Protein AF-A0A7T8JVV4-F1 (afdb_monomer)

Nearest PDB structures (foldseek):
  1k6y-assembly1_B  TM=7.871E-01  e=4.321E-02  Human immunodeficiency virus 1
  3f9k-assembly1_A  TM=6.037E-01  e=1.661E-02  Human immunodeficiency virus type 2 (ISOLATE ROD)
  8fnh-assembly1_G  TM=6.162E-01  e=2.766E-02  Homo sapiens
  6put-assembly1_A-2  TM=5.408E-01  e=2.766E-02  Saccharolobus solfataricus P2
  6puw-assembly1_A-2  TM=5.361E-01  e=4.054E-02  Saccharolobus solfataricus P2

InterPro domains:
  IPR036397 Ribonuclease H superfamily [G3DSA:3.30.420.10] (10-76)

Solvent-accessible surface area (backbone atoms only — not comparable to full-atom values): 4627 Å² total; per-residue (Å²): 131,85,75,71,99,58,80,82,82,76,59,90,50,76,53,36,30,34,39,58,51,77,48,75,58,95,90,41,37,32,41,41,37,33,25,74,62,76,66,50,70,49,80,40,84,35,57,86,94,35,82,61,38,62,71,62,27,50,52,55,50,50,53,53,49,33,73,75,74,43,80,47,84,39,78,83

Foldseek 3Di:
DDDPPDDPDDDPDWQQAKEWDWDDDPNWIWIWIATPHPRDIDIDTDDPPDPCPPDNVVVVVQVVVCVVPNDHNYYD

Radius of gyration: 14.18 Å; Cα contacts (8 Å, |Δi|>4): 107; chains: 1; bounding box: 32×36×33 Å

Mean predicted aligned error: 5.91 Å

Organism: Caligus rogercresseyi (NCBI:txid217165)

pLDDT: mean 87.72, std 8.52, range [67.12, 96.12]

Structure (mmCIF, N/CA/C/O backbone):
data_AF-A0A7T8JVV4-F1
#
_entry.id   AF-A0A7T8JVV4-F1
#
loop_
_atom_site.group_PDB
_atom_site.id
_atom_site.type_symbol
_atom_site.label_atom_id
_atom_site.label_alt_id
_atom_site.label_comp_id
_atom_site.label_asym_id
_atom_site.label_entity_id
_atom_site.label_seq_id
_atom_site.pdbx_PDB_ins_code
_atom_site.Cartn_x
_atom_site.Cartn_y
_atom_site.Cartn_z
_atom_site.occupancy
_atom_site.B_iso_or_equiv
_atom_site.auth_seq_id
_atom_site.auth_comp_id
_atom_site.auth_asym_id
_atom_site.auth_atom_id
_atom_site.pdbx_PDB_model_num
ATOM 1 N N . ALA A 1 1 ? -2.919 26.461 -15.988 1.00 67.12 1 ALA A N 1
ATOM 2 C CA . ALA A 1 1 ? -2.825 25.253 -15.144 1.00 67.12 1 ALA A CA 1
ATOM 3 C C . ALA A 1 1 ? -1.374 25.098 -14.710 1.00 67.12 1 ALA A C 1
ATOM 5 O O . ALA A 1 1 ? -0.505 25.182 -15.569 1.00 67.12 1 ALA A O 1
ATOM 6 N N . ALA A 1 2 ? -1.095 24.981 -13.410 1.00 73.12 2 ALA A N 1
ATOM 7 C CA . ALA A 1 2 ? 0.268 24.750 -12.937 1.00 73.12 2 ALA A CA 1
ATOM 8 C C . ALA A 1 2 ? 0.659 23.299 -13.238 1.00 73.12 2 ALA A C 1
ATOM 10 O O . ALA A 1 2 ? -0.098 22.384 -12.916 1.00 73.12 2 ALA A O 1
ATOM 11 N N . LEU A 1 3 ? 1.812 23.096 -13.875 1.00 73.56 3 LEU A N 1
ATOM 12 C CA . LEU A 1 3 ? 2.379 21.759 -14.024 1.00 73.56 3 LEU A CA 1
ATOM 13 C C . LEU A 1 3 ? 2.780 21.227 -12.636 1.00 73.56 3 LEU A C 1
ATOM 15 O O . LEU A 1 3 ? 3.167 22.022 -11.770 1.00 73.56 3 LEU A O 1
ATOM 19 N N . PRO A 1 4 ? 2.679 19.909 -12.390 1.00 72.31 4 PRO A N 1
ATOM 20 C CA . PRO A 1 4 ? 3.161 19.325 -11.145 1.00 72.31 4 PRO A CA 1
ATOM 21 C C . PRO A 1 4 ? 4.657 19.628 -10.967 1.00 72.31 4 PRO A C 1
ATOM 23 O O . PRO A 1 4 ? 5.420 19.623 -11.931 1.00 72.31 4 PRO A O 1
ATOM 26 N N . ARG A 1 5 ? 5.080 19.904 -9.723 1.00 69.19 5 ARG A N 1
ATOM 27 C CA . ARG A 1 5 ? 6.467 20.305 -9.387 1.00 69.19 5 ARG A CA 1
ATOM 28 C C . ARG A 1 5 ? 7.524 19.255 -9.756 1.00 69.19 5 ARG A C 1
ATOM 30 O O . ARG A 1 5 ? 8.699 19.589 -9.809 1.00 69.19 5 ARG A O 1
ATOM 37 N N . SER A 1 6 ? 7.114 18.011 -9.989 1.00 69.38 6 SER A N 1
ATOM 38 C CA . SER A 1 6 ? 7.963 16.916 -10.447 1.00 69.38 6 SER A CA 1
ATOM 39 C C . SER A 1 6 ? 7.223 16.115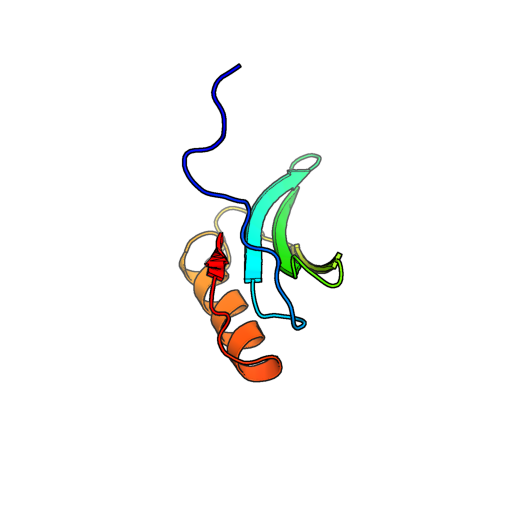 -11.510 1.00 69.38 6 SER A C 1
ATOM 41 O O . SER A 1 6 ? 5.998 15.979 -11.440 1.00 69.38 6 SER A O 1
ATOM 43 N N . ALA A 1 7 ? 7.971 15.559 -12.466 1.00 72.31 7 ALA A N 1
ATOM 44 C CA . ALA A 1 7 ? 7.441 14.544 -13.365 1.00 72.31 7 ALA A CA 1
ATOM 45 C C . ALA A 1 7 ? 6.859 13.381 -12.534 1.00 72.31 7 ALA A C 1
ATOM 47 O O . ALA A 1 7 ? 7.436 13.044 -11.492 1.00 72.31 7 ALA A O 1
ATOM 48 N N . PRO A 1 8 ? 5.724 12.788 -12.949 1.00 69.31 8 PRO A N 1
ATOM 49 C CA . PRO A 1 8 ? 5.191 11.611 -12.280 1.00 69.31 8 PRO A CA 1
ATOM 50 C C . PRO A 1 8 ? 6.228 10.490 -12.367 1.00 69.31 8 PRO A C 1
ATOM 52 O O . PRO A 1 8 ? 6.684 10.138 -13.455 1.00 69.31 8 PRO A O 1
ATOM 55 N N . GLN A 1 9 ? 6.628 9.959 -11.214 1.00 69.44 9 GLN A N 1
ATOM 56 C CA . GLN A 1 9 ? 7.538 8.825 -11.155 1.00 69.44 9 GLN A CA 1
ATOM 57 C C . GLN A 1 9 ? 6.772 7.583 -11.622 1.00 69.44 9 GLN A C 1
ATOM 59 O O . GLN A 1 9 ? 5.827 7.144 -10.969 1.00 69.44 9 GLN A O 1
ATOM 64 N N . ILE A 1 10 ? 7.134 7.061 -12.794 1.00 77.81 10 ILE A N 1
ATOM 65 C CA . ILE A 1 10 ? 6.529 5.849 -13.349 1.00 77.81 10 ILE A CA 1
ATOM 66 C C . ILE A 1 10 ? 7.291 4.659 -12.769 1.00 77.81 10 ILE A C 1
ATOM 68 O O . ILE A 1 10 ? 8.495 4.530 -12.986 1.00 77.81 10 ILE A O 1
ATOM 72 N N . SER A 1 11 ? 6.596 3.807 -12.023 1.00 85.19 11 SER A N 1
ATOM 73 C CA . SER A 1 11 ? 7.150 2.549 -11.520 1.00 85.19 11 SER A CA 1
ATOM 74 C C . SER A 1 11 ? 7.501 1.625 -12.685 1.00 85.19 11 SER A C 1
ATOM 76 O O . SER A 1 11 ? 6.690 1.439 -13.590 1.00 85.19 11 SER A O 1
ATOM 78 N N . ALA A 1 12 ? 8.695 1.041 -12.673 1.00 88.00 12 ALA A N 1
ATOM 79 C CA . ALA A 1 12 ? 9.153 0.121 -13.712 1.00 88.00 12 ALA A CA 1
ATOM 80 C C . ALA A 1 12 ? 8.909 -1.344 -13.326 1.00 88.00 12 ALA A C 1
ATOM 82 O O . ALA A 1 12 ? 8.747 -2.194 -14.201 1.00 88.00 12 ALA A O 1
ATOM 83 N N . THR A 1 13 ? 8.862 -1.642 -12.023 1.00 90.31 13 THR A N 1
ATOM 84 C CA . THR A 1 13 ? 8.599 -2.992 -11.506 1.00 90.31 13 THR A CA 1
ATOM 85 C C . THR A 1 13 ? 7.445 -3.021 -10.499 1.00 90.31 13 THR A C 1
ATOM 87 O O . THR A 1 13 ? 7.221 -2.026 -9.806 1.00 90.31 13 THR A O 1
ATOM 90 N N . PRO A 1 14 ? 6.716 -4.150 -10.372 1.00 91.12 14 PRO A N 1
ATOM 91 C CA . PRO A 1 14 ? 5.649 -4.282 -9.382 1.00 91.12 14 PRO A CA 1
ATOM 92 C C . PRO A 1 14 ? 6.165 -4.032 -7.961 1.00 91.12 14 PRO A C 1
ATOM 94 O O . PRO A 1 14 ? 7.287 -4.420 -7.637 1.00 91.12 14 PRO A O 1
ATOM 97 N N . PHE A 1 15 ? 5.340 -3.407 -7.122 1.00 90.88 15 PHE A N 1
ATOM 98 C CA . PHE A 1 15 ? 5.627 -3.055 -5.726 1.00 90.88 15 PHE A CA 1
ATOM 99 C C . PHE A 1 15 ? 6.773 -2.050 -5.529 1.00 90.88 15 PHE A C 1
ATOM 101 O O . PHE A 1 15 ? 7.231 -1.841 -4.407 1.00 90.88 15 PHE A O 1
ATOM 108 N N . GLU A 1 16 ? 7.223 -1.376 -6.591 1.00 92.75 16 GLU A N 1
ATOM 109 C CA . GLU A 1 16 ? 8.213 -0.300 -6.484 1.00 92.75 16 GLU A CA 1
ATOM 110 C C . GLU A 1 16 ? 7.615 0.970 -5.863 1.00 92.75 16 GLU A C 1
ATOM 112 O O . GLU A 1 16 ? 8.289 1.651 -5.084 1.00 92.75 16 GLU A O 1
ATOM 117 N N . ALA A 1 17 ? 6.348 1.264 -6.169 1.00 92.94 17 ALA A N 1
ATOM 118 C CA . ALA A 1 17 ? 5.594 2.345 -5.553 1.00 92.94 17 ALA A CA 1
ATOM 119 C C . ALA A 1 17 ? 4.212 1.856 -5.127 1.00 92.94 17 ALA A C 1
ATOM 121 O O . ALA A 1 17 ? 3.442 1.337 -5.937 1.00 92.94 17 ALA A O 1
ATOM 122 N N . ILE A 1 18 ? 3.883 2.079 -3.861 1.00 94.56 18 ILE A N 1
ATOM 123 C CA . ILE A 1 18 ? 2.592 1.702 -3.294 1.00 94.56 18 ILE A CA 1
ATOM 124 C C . ILE A 1 18 ? 1.848 2.928 -2.772 1.00 94.56 18 ILE A C 1
ATOM 126 O O . ILE A 1 18 ? 2.449 3.946 -2.427 1.00 94.56 18 ILE A O 1
ATOM 130 N N . VAL A 1 19 ? 0.529 2.817 -2.707 1.00 93.88 19 VAL A N 1
ATOM 131 C CA . VAL A 1 19 ? -0.356 3.802 -2.084 1.00 93.88 19 VAL A CA 1
ATOM 132 C C . VAL A 1 19 ? -1.136 3.143 -0.964 1.00 93.88 19 VAL A C 1
ATOM 134 O O . VAL A 1 19 ? -1.559 1.997 -1.118 1.00 93.88 19 VAL A O 1
ATOM 137 N N . ALA A 1 20 ? -1.326 3.833 0.155 1.00 94.44 20 ALA A N 1
ATOM 138 C CA . ALA A 1 20 ? -2.106 3.316 1.272 1.00 94.44 20 ALA A CA 1
ATOM 139 C C . ALA A 1 20 ? -2.982 4.406 1.887 1.00 94.44 20 ALA A C 1
ATOM 141 O O . ALA A 1 20 ? -2.470 5.429 2.327 1.00 94.44 20 ALA A O 1
ATOM 142 N N . ASP A 1 21 ? -4.288 4.160 1.991 1.00 93.19 21 ASP A N 1
ATOM 143 C CA . ASP A 1 21 ? -5.209 5.128 2.586 1.00 93.19 21 ASP A CA 1
ATOM 144 C C . ASP A 1 21 ? -6.346 4.467 3.374 1.00 93.19 21 ASP A C 1
ATOM 146 O O . ASP A 1 21 ? -6.743 3.322 3.124 1.00 93.19 21 ASP A O 1
ATOM 150 N N . TYR A 1 22 ? -6.870 5.208 4.349 1.00 92.12 22 TYR A N 1
ATOM 151 C CA . TYR A 1 22 ? -8.079 4.847 5.072 1.00 92.12 22 TYR A CA 1
ATOM 152 C C . TYR A 1 22 ? -9.290 5.505 4.422 1.00 92.12 22 TYR A C 1
ATOM 154 O O . TYR A 1 22 ? -9.379 6.726 4.348 1.00 92.12 22 TYR A O 1
ATOM 162 N N . CYS A 1 23 ? -10.278 4.703 4.039 1.00 92.06 23 CYS A N 1
ATOM 163 C CA . CYS A 1 23 ? -11.530 5.210 3.493 1.00 92.06 23 CYS A CA 1
ATOM 164 C C . CYS A 1 23 ? -12.740 4.722 4.293 1.00 92.06 23 CYS A C 1
ATOM 166 O O . CYS A 1 23 ? -12.718 3.670 4.939 1.00 92.06 23 CYS A O 1
ATOM 168 N N . GLU A 1 24 ? -13.813 5.508 4.250 1.00 92.69 24 GLU A N 1
ATOM 169 C CA . GLU A 1 24 ? -15.105 5.154 4.826 1.00 92.69 24 GLU A CA 1
ATOM 170 C C . GLU A 1 24 ? -16.122 4.948 3.701 1.00 92.69 24 GLU A C 1
ATOM 172 O O . GLU A 1 24 ? -16.339 5.830 2.871 1.00 92.69 24 GLU A O 1
ATOM 177 N N . ILE A 1 25 ? -16.769 3.783 3.682 1.00 92.12 25 ILE A N 1
ATOM 178 C CA . ILE A 1 25 ? -17.819 3.457 2.718 1.00 92.12 25 ILE A CA 1
ATOM 179 C C . ILE A 1 25 ? -19.040 2.968 3.492 1.00 92.12 25 ILE A C 1
ATOM 181 O O . ILE A 1 25 ? -19.012 1.907 4.121 1.00 92.12 25 ILE A O 1
ATOM 185 N N . LYS A 1 26 ? -20.135 3.735 3.422 1.00 92.31 26 LYS A N 1
ATOM 186 C CA . LYS A 1 26 ? -21.416 3.421 4.084 1.00 92.31 26 LYS A CA 1
ATOM 187 C C . LYS A 1 26 ? -21.255 3.128 5.590 1.00 92.31 26 LYS A C 1
ATOM 189 O O . LYS A 1 26 ? -21.818 2.157 6.089 1.00 92.31 26 LYS A O 1
ATOM 194 N N . GLY A 1 27 ? -20.447 3.921 6.300 1.00 88.75 27 GLY A N 1
ATOM 195 C CA . GLY A 1 27 ? -20.199 3.759 7.740 1.00 88.75 27 GLY A CA 1
ATOM 196 C C . GLY A 1 27 ? -19.208 2.652 8.120 1.00 88.75 27 GLY A C 1
ATOM 197 O O . GLY A 1 27 ? -18.941 2.458 9.307 1.00 88.75 27 GLY A O 1
ATOM 198 N N . ASN A 1 28 ? -18.650 1.934 7.140 1.00 89.75 28 ASN A N 1
ATOM 199 C CA . ASN A 1 28 ? -17.601 0.940 7.353 1.00 89.75 28 ASN A CA 1
ATOM 200 C C . ASN A 1 28 ? -16.242 1.525 6.979 1.00 89.75 28 ASN A C 1
ATOM 202 O O . ASN A 1 28 ? -16.116 2.178 5.945 1.00 89.75 28 ASN A O 1
ATOM 206 N N . TYR A 1 29 ? -15.230 1.248 7.795 1.00 91.81 29 TYR A N 1
ATOM 207 C CA . TYR A 1 29 ? -13.879 1.758 7.593 1.00 91.81 29 TYR A CA 1
ATOM 208 C C . TYR A 1 29 ? -13.004 0.678 6.985 1.00 91.81 29 TYR A C 1
ATOM 210 O O . TYR A 1 29 ? -13.042 -0.481 7.406 1.00 91.81 29 TYR A O 1
ATOM 218 N N . TYR A 1 30 ? -12.182 1.075 6.026 1.00 92.44 30 TYR A N 1
ATOM 219 C CA . TYR A 1 30 ? -11.262 0.193 5.334 1.00 92.44 30 TYR A CA 1
ATOM 220 C C . TYR A 1 30 ? -9.882 0.826 5.286 1.00 92.44 30 TYR A C 1
ATOM 222 O O . TYR A 1 30 ? -9.752 2.040 5.169 1.00 92.44 30 TYR A O 1
ATOM 230 N N . LEU A 1 31 ? -8.859 -0.014 5.378 1.00 93.75 31 LEU A N 1
ATOM 231 C CA . LEU A 1 31 ? -7.509 0.313 4.951 1.00 93.75 31 LEU A CA 1
ATOM 232 C C . LEU A 1 31 ? -7.319 -0.313 3.574 1.00 93.75 31 LEU A C 1
ATOM 234 O O . LEU A 1 31 ? -7.433 -1.533 3.440 1.00 93.75 31 LEU A O 1
ATOM 238 N N . VAL A 1 32 ? -7.049 0.517 2.578 1.00 94.38 32 VAL A N 1
ATOM 239 C CA . VAL A 1 32 ? -6.775 0.085 1.210 1.00 94.38 32 VAL A CA 1
ATOM 240 C C . VAL A 1 32 ? -5.301 0.315 0.940 1.00 94.38 32 VAL A C 1
ATOM 242 O O . VAL A 1 32 ? -4.803 1.415 1.163 1.00 94.38 32 VAL A O 1
ATOM 245 N N . VAL A 1 33 ? -4.607 -0.716 0.466 1.00 94.88 33 VAL A N 1
ATOM 246 C CA . VAL A 1 33 ? -3.230 -0.603 -0.019 1.00 94.88 33 VAL A CA 1
ATOM 247 C C . VAL A 1 33 ? -3.177 -1.111 -1.447 1.00 94.88 33 VAL A C 1
ATOM 249 O O . VAL A 1 33 ? -3.744 -2.162 -1.732 1.00 94.88 33 VAL A O 1
ATOM 252 N N . ALA A 1 34 ? -2.519 -0.384 -2.344 1.00 94.94 34 ALA A N 1
ATOM 253 C CA . ALA A 1 34 ? -2.417 -0.762 -3.746 1.00 94.94 34 ALA A CA 1
ATOM 254 C C . ALA A 1 34 ? -1.025 -0.504 -4.330 1.00 94.94 34 ALA A C 1
ATOM 256 O O . ALA A 1 34 ? -0.308 0.393 -3.894 1.00 94.94 34 ALA A O 1
ATOM 257 N N . ASP A 1 35 ? -0.659 -1.291 -5.337 1.00 94.50 35 ASP A N 1
ATOM 258 C CA . ASP A 1 35 ? 0.538 -1.103 -6.154 1.00 94.50 35 ASP A CA 1
ATOM 259 C C . ASP A 1 35 ? 0.229 -0.205 -7.361 1.00 94.50 35 ASP A C 1
ATOM 261 O O . ASP A 1 35 ? -0.722 -0.464 -8.105 1.00 94.50 35 ASP A O 1
ATOM 265 N N . LYS A 1 36 ? 1.042 0.839 -7.579 1.00 90.88 36 LYS A N 1
ATOM 266 C CA . LYS A 1 36 ? 0.806 1.828 -8.647 1.00 90.88 36 LYS A CA 1
ATOM 267 C C . LYS A 1 36 ? 0.974 1.237 -10.051 1.00 90.88 36 LYS A C 1
ATOM 269 O O . LYS A 1 36 ? 0.355 1.748 -10.980 1.00 90.88 36 LYS A O 1
ATOM 274 N N . LEU A 1 37 ? 1.800 0.198 -10.218 1.00 91.81 37 LEU A N 1
ATOM 275 C CA . LEU A 1 37 ? 2.088 -0.373 -11.537 1.00 91.81 37 LEU A CA 1
ATOM 276 C C . LEU A 1 37 ? 1.048 -1.408 -11.970 1.00 91.81 37 LEU A C 1
ATOM 278 O O . LEU A 1 37 ? 0.478 -1.310 -13.052 1.00 91.81 37 LEU A O 1
ATOM 282 N N . SER A 1 38 ? 0.833 -2.429 -11.143 1.00 89.81 38 SER A N 1
ATOM 283 C CA . SER A 1 38 ? -0.016 -3.574 -11.483 1.00 89.81 38 SER A CA 1
ATOM 284 C C . SER A 1 38 ? -1.499 -3.336 -11.211 1.00 89.81 38 SER A C 1
ATOM 286 O O . SER A 1 38 ? -2.337 -4.081 -11.715 1.00 89.81 38 SER A O 1
ATOM 288 N N . GLY A 1 39 ? -1.837 -2.339 -10.386 1.00 87.56 39 GLY A N 1
ATOM 289 C CA . GLY A 1 39 ? -3.197 -2.146 -9.883 1.00 87.56 39 GLY A CA 1
ATOM 290 C C . GLY A 1 39 ? -3.630 -3.207 -8.866 1.00 87.56 39 GLY A C 1
ATOM 291 O O . GLY A 1 39 ? -4.805 -3.264 -8.504 1.00 87.56 39 GLY A O 1
ATOM 292 N N . TRP A 1 40 ? -2.705 -4.052 -8.397 1.00 94.19 40 TRP A N 1
ATOM 293 C CA . TRP A 1 40 ? -2.969 -4.981 -7.305 1.00 94.19 40 TRP A CA 1
ATOM 294 C C . TRP A 1 40 ? -3.385 -4.209 -6.052 1.00 94.19 40 TRP A C 1
ATOM 296 O O . TRP A 1 40 ? -2.765 -3.199 -5.721 1.00 94.19 40 TRP A O 1
ATOM 306 N N . MET A 1 41 ? -4.414 -4.686 -5.349 1.00 93.88 41 MET A N 1
ATOM 307 C CA . MET A 1 41 ? -4.910 -4.047 -4.131 1.00 93.88 41 MET A CA 1
ATOM 308 C C . MET A 1 41 ? -5.246 -5.059 -3.037 1.00 93.88 41 MET A C 1
ATOM 310 O O . MET A 1 41 ? -5.784 -6.134 -3.300 1.00 93.88 41 MET A O 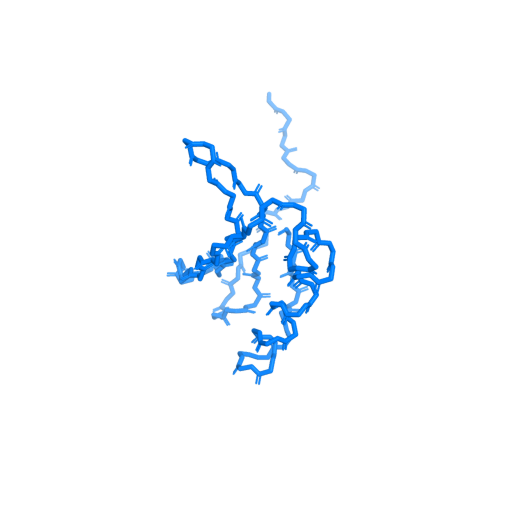1
ATOM 314 N N . GLU A 1 42 ? -4.996 -4.666 -1.793 1.00 93.06 42 GLU A N 1
ATOM 315 C CA . GLU A 1 42 ? -5.431 -5.358 -0.587 1.00 93.06 42 GLU A CA 1
ATOM 316 C C . GLU A 1 42 ? -6.348 -4.431 0.213 1.00 93.06 42 GLU A C 1
ATOM 318 O O . GLU A 1 42 ? -5.998 -3.291 0.526 1.00 93.06 42 GLU A O 1
ATOM 323 N N . ILE A 1 43 ? -7.540 -4.928 0.545 1.00 93.38 43 ILE A N 1
ATOM 324 C CA . ILE A 1 43 ? -8.540 -4.196 1.321 1.00 93.38 43 ILE A CA 1
ATOM 325 C C . ILE A 1 43 ? -8.695 -4.893 2.663 1.00 93.38 43 ILE A C 1
ATOM 327 O O . ILE A 1 43 ? -9.030 -6.076 2.738 1.00 93.38 43 ILE A O 1
ATOM 331 N N . LYS A 1 44 ? -8.501 -4.142 3.742 1.00 91.25 44 LYS A N 1
ATOM 332 C CA . LYS A 1 44 ? -8.662 -4.633 5.104 1.00 91.25 44 LYS A CA 1
ATOM 333 C C . LYS A 1 44 ? -9.786 -3.883 5.798 1.00 91.25 44 LYS A C 1
ATOM 335 O O . LYS A 1 44 ? -9.731 -2.666 5.927 1.00 91.25 44 LYS A O 1
ATOM 340 N N . GLY A 1 45 ? -10.783 -4.615 6.289 1.00 90.50 45 GLY A N 1
ATOM 341 C CA . GLY A 1 45 ? -11.830 -4.052 7.139 1.00 90.50 45 GLY A CA 1
ATOM 342 C C . GLY A 1 45 ? -11.267 -3.587 8.483 1.00 90.50 45 GLY A C 1
ATOM 343 O O . GLY A 1 45 ? -10.478 -4.290 9.121 1.00 90.50 45 GLY A O 1
ATOM 344 N N . VAL A 1 46 ? -11.670 -2.398 8.916 1.00 88.56 46 VAL A N 1
ATOM 345 C CA . VAL A 1 46 ? -11.199 -1.755 10.141 1.00 88.56 46 VAL A CA 1
ATOM 346 C C . VAL A 1 46 ? -12.403 -1.467 11.024 1.00 88.56 46 VAL A C 1
ATOM 348 O O . VAL A 1 46 ? -13.317 -0.734 10.658 1.00 88.56 46 VAL A O 1
ATOM 351 N N . THR A 1 47 ? -12.412 -2.033 12.227 1.00 85.31 47 THR A N 1
ATOM 352 C CA . THR A 1 47 ? -13.426 -1.683 13.224 1.00 85.31 47 THR A CA 1
ATOM 353 C C . THR A 1 47 ? -13.068 -0.341 13.855 1.00 85.31 47 THR A C 1
ATOM 355 O O . THR A 1 47 ? -11.934 -0.143 14.304 1.00 85.31 47 THR A O 1
ATOM 358 N N . ARG A 1 48 ? -14.036 0.578 13.920 1.00 75.62 48 ARG A N 1
ATOM 359 C CA . ARG A 1 48 ? -13.862 1.882 14.573 1.00 75.62 48 ARG A CA 1
ATOM 360 C C . ARG A 1 48 ? -13.438 1.701 16.034 1.00 75.62 48 ARG A C 1
ATOM 362 O O . ARG A 1 48 ? -13.945 0.815 16.715 1.00 75.62 48 ARG A O 1
ATOM 369 N N . ASN A 1 49 ? -12.500 2.526 16.502 1.00 74.06 49 ASN A N 1
ATOM 370 C CA . ASN A 1 49 ? -11.941 2.494 17.864 1.00 74.06 49 ASN A CA 1
ATOM 371 C C . ASN A 1 49 ? -11.245 1.177 18.267 1.00 74.06 49 ASN A C 1
ATOM 373 O O . ASN A 1 49 ? -10.972 0.946 19.444 1.00 74.06 49 ASN A O 1
ATOM 377 N N . SER A 1 50 ? -10.920 0.308 17.308 1.00 76.50 50 SER A N 1
ATOM 378 C CA . SER A 1 50 ? -10.107 -0.883 17.559 1.00 76.50 50 SER A CA 1
ATOM 379 C C . SER A 1 50 ? -8.619 -0.536 17.616 1.00 76.50 50 SER A C 1
ATOM 381 O O . SER A 1 50 ? -8.157 0.387 16.949 1.00 76.50 50 SER A O 1
ATOM 383 N N . LYS A 1 51 ? -7.818 -1.351 18.313 1.00 70.81 51 LYS A N 1
ATOM 384 C CA . LYS A 1 51 ? -6.342 -1.289 18.252 1.00 70.81 51 LYS A CA 1
ATOM 385 C C . LYS A 1 51 ? -5.787 -1.488 16.830 1.00 70.81 51 LYS A C 1
ATOM 387 O O . LYS A 1 51 ? -4.624 -1.178 16.587 1.00 70.81 51 LYS A O 1
ATOM 392 N N . ALA A 1 52 ? -6.599 -2.039 15.924 1.00 68.44 52 ALA A N 1
ATOM 393 C CA . ALA A 1 52 ? -6.294 -2.192 14.504 1.00 68.44 52 ALA A CA 1
ATOM 394 C C . ALA A 1 52 ? -6.634 -0.943 13.663 1.00 68.44 52 ALA A C 1
ATOM 396 O O . ALA A 1 52 ? -6.300 -0.910 12.481 1.00 68.44 52 ALA A O 1
ATOM 397 N N . SER A 1 53 ? -7.287 0.065 14.252 1.00 74.19 53 SER A N 1
ATOM 398 C CA . SER A 1 53 ? -7.552 1.360 13.619 1.00 74.19 53 SER A CA 1
ATOM 399 C C . SER A 1 53 ? -6.401 2.344 13.872 1.00 74.19 53 SER A C 1
ATOM 401 O O . SER A 1 53 ? -5.775 2.319 14.934 1.00 74.19 53 SER A O 1
ATOM 403 N N . GLY A 1 54 ? -6.086 3.176 12.874 1.00 84.75 54 GLY A N 1
ATOM 404 C CA . GLY A 1 54 ? -5.014 4.175 12.938 1.00 84.75 54 GLY A CA 1
ATOM 405 C C . GLY A 1 54 ? -3.596 3.621 12.733 1.00 84.75 54 GLY A C 1
ATOM 406 O O . GLY A 1 54 ? -3.390 2.526 12.207 1.00 84.75 54 GLY A O 1
ATOM 407 N N . THR A 1 55 ? -2.591 4.381 13.176 1.00 89.00 55 THR A N 1
ATOM 408 C CA 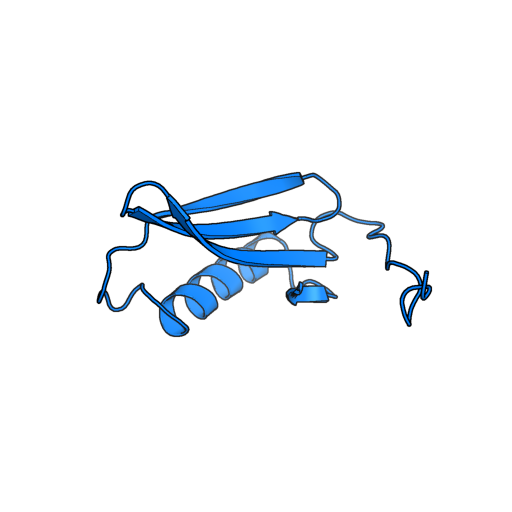. THR A 1 55 ? -1.168 4.180 12.839 1.00 89.00 55 THR A CA 1
ATOM 409 C C . THR A 1 55 ? -0.642 2.777 13.142 1.00 89.00 55 THR A C 1
ATOM 411 O O . THR A 1 55 ? 0.124 2.221 12.359 1.00 89.00 55 THR A O 1
ATOM 414 N N . LYS A 1 56 ? -1.066 2.154 14.249 1.00 89.50 56 LYS A N 1
ATOM 415 C CA . L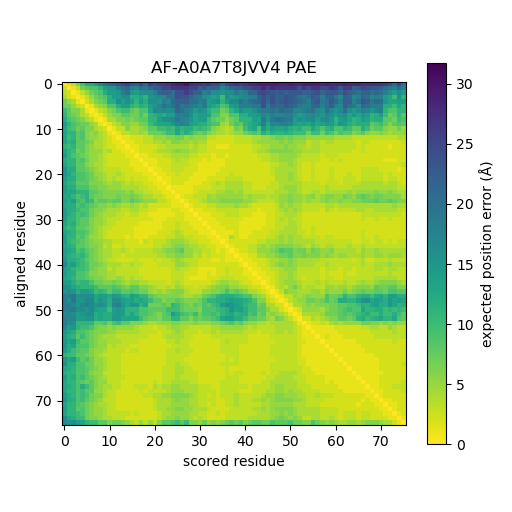YS A 1 56 ? -0.608 0.804 14.617 1.00 89.50 56 LYS A CA 1
ATOM 416 C C . LYS A 1 56 ? -1.070 -0.255 13.611 1.00 89.50 56 LYS A C 1
ATOM 418 O O . LYS A 1 56 ? -0.292 -1.140 13.254 1.00 89.50 56 LYS A O 1
ATOM 423 N N . GLY A 1 57 ? -2.317 -0.153 13.150 1.00 89.56 57 GLY A N 1
ATOM 424 C CA . GLY A 1 57 ? -2.875 -1.042 12.133 1.00 89.56 57 GLY A CA 1
ATOM 425 C C . GLY A 1 57 ? -2.206 -0.854 10.775 1.00 89.56 57 GLY A C 1
ATOM 426 O O . GLY A 1 57 ? -1.871 -1.847 10.128 1.00 89.56 57 GLY A O 1
ATOM 427 N N . LEU A 1 58 ? -1.947 0.403 10.397 1.00 91.62 58 LEU A N 1
ATOM 428 C CA . LEU A 1 58 ? -1.230 0.755 9.173 1.00 91.62 58 LEU A CA 1
ATOM 429 C C . LEU A 1 58 ? 0.192 0.190 9.175 1.00 91.62 58 LEU A C 1
ATOM 431 O O . LEU A 1 58 ? 0.558 -0.540 8.260 1.00 91.62 58 LEU A O 1
ATOM 435 N N . ILE A 1 59 ? 0.967 0.436 10.238 1.00 93.19 59 ILE A N 1
ATOM 436 C CA . ILE A 1 59 ? 2.330 -0.097 10.378 1.00 93.19 59 ILE A CA 1
ATOM 437 C C . ILE A 1 59 ? 2.323 -1.624 10.289 1.00 93.19 59 ILE A C 1
ATOM 439 O O . ILE A 1 59 ? 3.164 -2.204 9.608 1.00 93.19 59 ILE A O 1
ATOM 443 N N . GLN A 1 60 ? 1.382 -2.299 10.955 1.00 93.19 60 GLN A N 1
ATOM 444 C CA . GLN A 1 60 ? 1.288 -3.757 10.888 1.00 93.19 60 GLN A CA 1
ATOM 445 C C . GLN A 1 60 ? 0.991 -4.253 9.464 1.00 93.19 60 GLN A C 1
ATOM 447 O O . GLN A 1 60 ? 1.567 -5.254 9.039 1.00 93.19 60 GLN A O 1
ATOM 452 N N . CYS A 1 61 ? 0.104 -3.569 8.737 1.00 92.69 61 CYS A N 1
ATOM 453 C CA . CYS A 1 61 ? -0.231 -3.893 7.352 1.00 92.69 61 CYS A CA 1
ATOM 454 C C . CYS A 1 61 ? 0.972 -3.687 6.422 1.00 92.69 61 CYS A C 1
ATOM 456 O O . CYS A 1 61 ? 1.373 -4.626 5.738 1.00 92.69 61 CYS A O 1
ATOM 458 N N . LEU A 1 62 ? 1.621 -2.522 6.488 1.00 93.56 62 LEU A N 1
ATOM 459 C CA . LEU A 1 62 ? 2.800 -2.211 5.679 1.00 93.56 62 LEU A CA 1
ATOM 460 C C . LEU A 1 62 ? 3.963 -3.163 5.971 1.00 93.56 62 LEU A C 1
ATOM 462 O O . LEU A 1 62 ? 4.576 -3.682 5.048 1.00 93.56 62 LEU A O 1
ATOM 466 N N . ARG A 1 63 ? 4.224 -3.489 7.245 1.00 94.75 63 ARG A N 1
ATOM 467 C CA . ARG A 1 63 ? 5.255 -4.4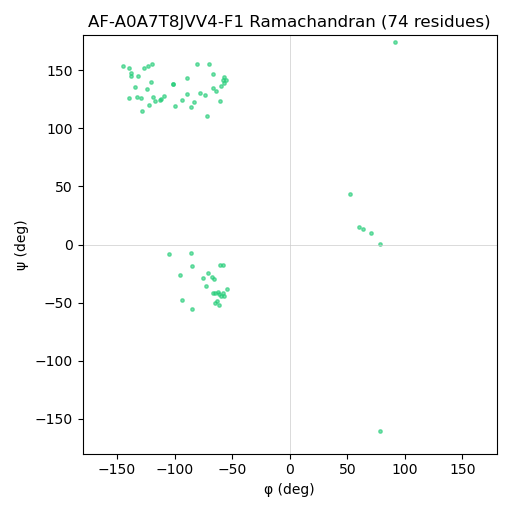76 7.614 1.00 94.75 63 ARG A CA 1
ATOM 468 C C . ARG A 1 63 ? 4.999 -5.842 6.985 1.00 94.75 63 ARG A C 1
ATOM 470 O O . ARG A 1 63 ? 5.941 -6.479 6.524 1.00 94.75 63 ARG A O 1
ATOM 477 N N . ARG A 1 64 ? 3.741 -6.296 6.976 1.00 94.62 64 ARG A N 1
ATOM 478 C CA . ARG A 1 64 ? 3.357 -7.551 6.322 1.00 94.62 64 ARG A CA 1
ATOM 479 C C . ARG A 1 64 ? 3.601 -7.470 4.817 1.00 94.62 64 ARG A C 1
ATOM 481 O O . ARG A 1 64 ? 4.249 -8.363 4.283 1.00 94.62 64 ARG A O 1
ATOM 488 N N . LEU A 1 65 ? 3.147 -6.410 4.153 1.00 93.50 65 LEU A N 1
ATOM 489 C CA . LEU A 1 65 ? 3.355 -6.239 2.712 1.00 93.50 65 LEU A CA 1
ATOM 490 C C . LEU A 1 65 ? 4.842 -6.207 2.354 1.00 93.50 65 LEU A C 1
ATOM 492 O O . LEU A 1 65 ? 5.267 -6.936 1.462 1.00 93.50 65 LEU A O 1
ATOM 496 N N . PHE A 1 66 ? 5.652 -5.470 3.115 1.00 94.25 66 PHE A N 1
ATOM 497 C CA . PHE A 1 66 ? 7.092 -5.377 2.871 1.00 94.25 66 PHE A CA 1
ATOM 498 C C . PHE A 1 66 ? 7.818 -6.699 3.094 1.00 94.25 66 PHE A C 1
ATOM 500 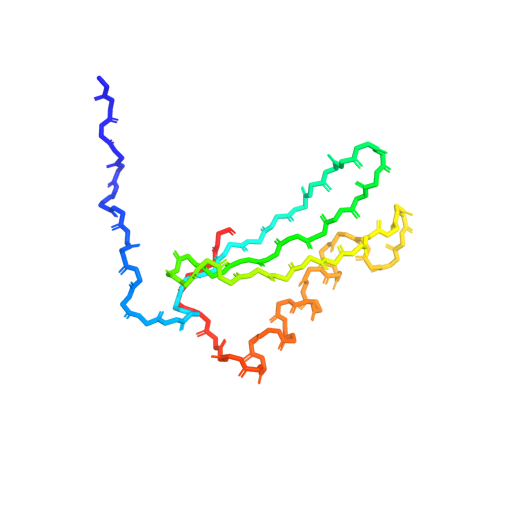O O . PHE A 1 66 ? 8.813 -6.972 2.430 1.00 94.25 66 PHE A O 1
AT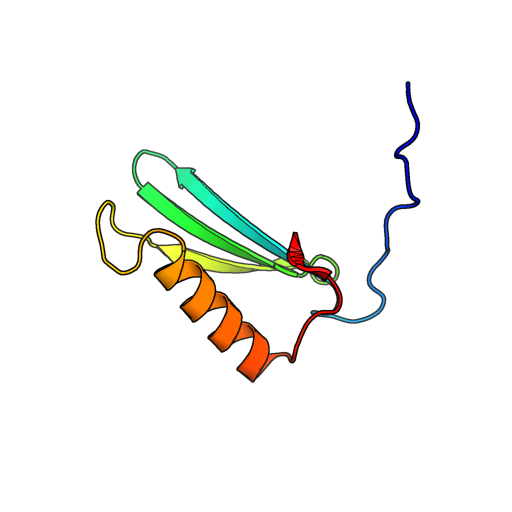OM 507 N N . SER A 1 67 ? 7.316 -7.547 3.995 1.00 96.12 67 SER A N 1
ATOM 508 C CA . SER A 1 67 ? 7.876 -8.888 4.188 1.00 96.12 67 SER A CA 1
ATOM 509 C C . SER A 1 67 ? 7.587 -9.846 3.028 1.00 96.12 67 SER A C 1
ATOM 511 O O . SER A 1 67 ? 8.335 -10.800 2.845 1.00 96.12 67 SER A O 1
ATOM 513 N N . ILE A 1 68 ? 6.521 -9.604 2.25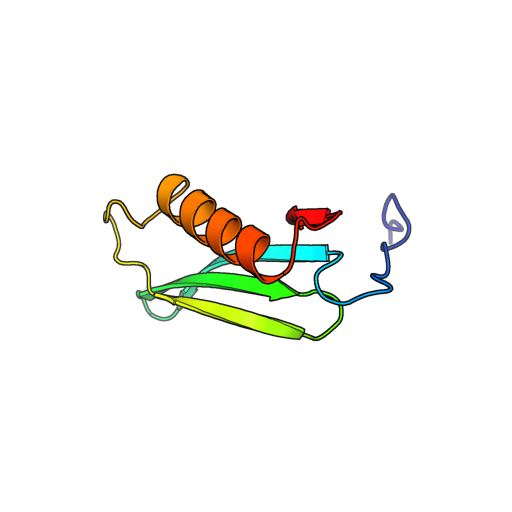7 1.00 94.31 68 ILE A N 1
ATOM 514 C CA . ILE A 1 68 ? 6.091 -10.473 1.151 1.00 94.31 68 ILE A CA 1
ATOM 515 C C . ILE A 1 68 ? 6.686 -9.992 -0.176 1.00 94.31 68 ILE A C 1
ATOM 517 O O . ILE A 1 68 ? 7.228 -10.796 -0.928 1.00 94.31 68 ILE A O 1
ATOM 521 N N . PHE A 1 69 ? 6.590 -8.691 -0.458 1.00 92.62 69 PHE A N 1
ATOM 522 C CA . PHE A 1 69 ? 6.941 -8.107 -1.759 1.00 92.62 69 PHE A CA 1
ATOM 523 C C . PHE A 1 69 ? 8.268 -7.338 -1.760 1.00 92.62 69 PHE A C 1
ATOM 525 O O . PHE A 1 69 ? 8.756 -6.953 -2.818 1.00 92.62 69 PHE A O 1
ATOM 532 N N . GLY A 1 70 ? 8.869 -7.132 -0.587 1.00 93.38 70 GLY A N 1
ATOM 533 C CA . GLY A 1 70 ? 10.035 -6.272 -0.414 1.00 93.38 70 GLY A CA 1
ATOM 534 C C . GLY A 1 70 ? 9.664 -4.830 -0.062 1.00 93.38 70 GLY A C 1
ATOM 535 O O . GLY A 1 70 ? 8.495 -4.450 0.009 1.00 93.38 70 GLY A O 1
ATOM 536 N N . VAL A 1 71 ? 10.684 -4.021 0.221 1.00 94.12 71 VAL A N 1
ATOM 537 C CA . VAL A 1 71 ? 10.506 -2.619 0.620 1.00 94.12 71 VAL A CA 1
ATOM 538 C C . VAL A 1 71 ? 10.349 -1.750 -0.637 1.00 94.12 71 VAL A C 1
ATOM 540 O O . VAL A 1 71 ? 11.255 -1.760 -1.473 1.00 94.12 71 VAL A O 1
ATOM 543 N N . PRO A 1 72 ? 9.246 -0.992 -0.781 1.00 93.25 72 PRO A N 1
ATOM 544 C CA . PRO A 1 72 ? 9.028 -0.121 -1.928 1.00 93.25 72 PRO A CA 1
ATOM 545 C C . PRO A 1 72 ? 9.980 1.077 -1.880 1.00 93.25 72 PRO A C 1
ATOM 547 O O . PRO A 1 72 ? 10.408 1.513 -0.807 1.00 93.25 72 PRO A O 1
ATOM 550 N N . LYS A 1 73 ? 10.268 1.658 -3.045 1.00 92.62 73 LYS A N 1
ATOM 551 C CA . LYS A 1 73 ? 11.004 2.927 -3.133 1.00 92.62 73 LYS A CA 1
ATOM 552 C C . LYS A 1 73 ? 10.124 4.114 -2.757 1.00 92.62 73 LYS A C 1
ATOM 554 O O . LYS A 1 73 ? 10.630 5.116 -2.261 1.00 92.62 73 LYS A O 1
ATOM 559 N N . GLU A 1 74 ? 8.821 3.998 -2.992 1.00 91.75 74 GLU A N 1
ATOM 560 C CA . GLU A 1 74 ? 7.855 5.064 -2.757 1.00 91.75 74 GLU A CA 1
ATOM 561 C C . GLU A 1 74 ? 6.605 4.532 -2.044 1.00 91.75 74 GLU A C 1
ATOM 563 O O . GLU A 1 74 ? 6.049 3.494 -2.403 1.00 91.75 74 GLU A O 1
ATOM 568 N N . LEU A 1 75 ? 6.154 5.273 -1.034 1.00 91.75 75 LEU A N 1
ATOM 569 C CA . LEU A 1 75 ? 4.892 5.068 -0.329 1.00 91.75 75 LEU A CA 1
ATOM 570 C C . LEU A 1 75 ? 4.167 6.416 -0.294 1.00 91.75 75 LEU A C 1
ATOM 572 O O . LEU A 1 75 ? 4.763 7.408 0.132 1.00 91.75 75 LEU A O 1
ATOM 576 N N . SER A 1 76 ? 2.919 6.456 -0.763 1.00 85.38 76 SER A N 1
ATOM 577 C CA . SER A 1 76 ? 2.059 7.651 -0.731 1.00 85.38 76 SER A CA 1
ATOM 578 C C . SER A 1 76 ? 0.763 7.409 0.025 1.00 85.38 76 SER A C 1
ATOM 580 O O . SER A 1 76 ? 0.224 6.283 -0.081 1.00 8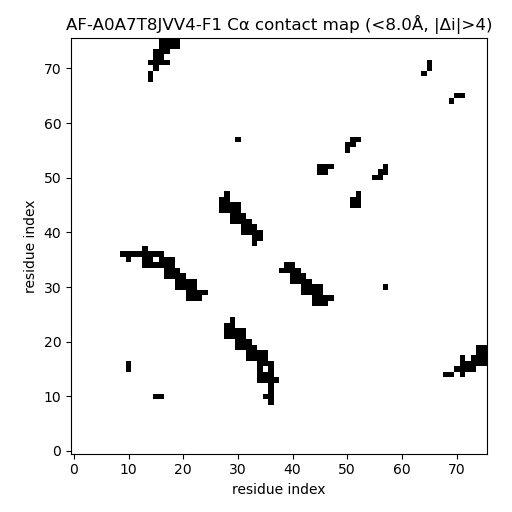5.38 76 SER A O 1
#

Secondary structure (DSSP, 8-state):
-PPPSS-----SSTTSEEEEEEEEETTEEEEEEEETTT--EEEEEE-TTSTTSSHHHHHHHHHHHHHHH---SEE-

Sequence (76 aa):
AALPRSAPQISATPFEAIVADYCEIKGNYYLVVADKLSGWMEIKGVTRNSKASGTKGLIQCLRRLFSIFGVPKELS